Protein AF-A0A366M682-F1 (afdb_monomer_lite)

pLDDT: mean 87.8, std 8.19, range [55.81, 97.12]

Foldseek 3Di:
DDPVLVVLQVVLVVCVVVVPDDDLVNQLVQLVSLLVVLVVLLVVLVVLLVVLVCDVVVDDDDDPVPDPDPNVVSVVSNVVSVVSSVVSVVVSVVSVVSSVVSVVVVVVDDD

Structure (mmCIF, N/CA/C/O backbone):
data_AF-A0A366M682-F1
#
_entry.id   AF-A0A366M682-F1
#
loop_
_atom_site.group_PDB
_atom_site.id
_atom_site.type_symbol
_atom_site.label_atom_id
_atom_site.label_alt_id
_atom_site.label_comp_id
_atom_site.label_asym_id
_atom_site.label_entity_id
_atom_site.label_seq_id
_atom_site.pdbx_PDB_ins_code
_atom_site.Cartn_x
_atom_site.Cartn_y
_atom_site.Cartn_z
_atom_site.occupancy
_atom_site.B_iso_or_equiv
_atom_site.auth_seq_id
_atom_site.auth_comp_id
_atom_site.auth_asym_id
_atom_site.auth_atom_id
_atom_site.pdbx_PDB_model_num
ATOM 1 N N . MET A 1 1 ? -5.134 -6.408 -7.296 1.00 88.56 1 MET A N 1
ATOM 2 C CA . MET A 1 1 ? -3.793 -6.847 -7.716 1.00 88.56 1 MET A CA 1
ATOM 3 C C . MET A 1 1 ? -3.877 -8.319 -8.038 1.00 88.56 1 MET A C 1
ATOM 5 O O . MET A 1 1 ? -4.432 -9.060 -7.231 1.00 88.56 1 MET A O 1
ATOM 9 N N . ASP A 1 2 ? -3.410 -8.716 -9.213 1.00 91.25 2 ASP A N 1
ATOM 10 C CA . ASP A 1 2 ? -3.360 -10.123 -9.599 1.00 91.25 2 ASP A CA 1
ATOM 11 C C . ASP A 1 2 ? -2.028 -10.780 -9.185 1.00 91.25 2 ASP A C 1
ATOM 13 O O . ASP A 1 2 ? -1.113 -10.129 -8.669 1.00 91.25 2 ASP A O 1
ATOM 17 N N . ALA A 1 3 ? -1.943 -12.100 -9.363 1.00 91.94 3 ALA A N 1
ATOM 18 C CA . ALA A 1 3 ? -0.757 -12.877 -9.008 1.00 91.94 3 ALA A CA 1
ATOM 19 C C . ALA A 1 3 ? 0.459 -12.548 -9.892 1.00 91.94 3 ALA A C 1
ATOM 21 O O . ALA A 1 3 ? 1.595 -12.690 -9.439 1.00 91.94 3 ALA A O 1
ATOM 22 N N . THR A 1 4 ? 0.228 -12.088 -11.122 1.00 92.75 4 THR A N 1
ATOM 23 C CA . THR A 1 4 ? 1.284 -11.741 -12.075 1.00 92.75 4 THR A CA 1
ATOM 24 C C . THR A 1 4 ? 1.993 -10.464 -11.638 1.00 92.75 4 THR A C 1
ATOM 26 O O . THR A 1 4 ? 3.219 -10.463 -11.537 1.00 92.75 4 THR A O 1
ATOM 29 N N . THR A 1 5 ? 1.249 -9.411 -11.282 1.00 92.12 5 THR A N 1
ATOM 30 C CA . THR A 1 5 ? 1.813 -8.162 -10.746 1.00 92.12 5 THR A CA 1
ATOM 31 C C . THR A 1 5 ? 2.621 -8.427 -9.477 1.00 92.12 5 THR A C 1
ATOM 33 O O . THR A 1 5 ? 3.719 -7.895 -9.322 1.00 92.12 5 THR A O 1
ATOM 36 N N . LEU A 1 6 ? 2.125 -9.283 -8.575 1.00 93.31 6 LEU A N 1
ATOM 37 C CA . LEU A 1 6 ? 2.843 -9.617 -7.342 1.00 93.31 6 LEU A CA 1
ATOM 38 C C . LEU A 1 6 ? 4.144 -10.386 -7.614 1.00 93.31 6 LEU A C 1
ATOM 40 O O . LEU A 1 6 ? 5.171 -10.088 -7.005 1.00 93.31 6 LEU A O 1
ATOM 44 N N . ALA A 1 7 ? 4.119 -11.355 -8.531 1.00 94.50 7 ALA A N 1
ATOM 45 C CA . ALA A 1 7 ? 5.323 -12.070 -8.942 1.00 94.50 7 ALA A CA 1
ATOM 46 C C . ALA A 1 7 ? 6.359 -11.106 -9.537 1.00 94.50 7 ALA A C 1
ATOM 48 O O . ALA A 1 7 ? 7.516 -11.119 -9.117 1.00 94.50 7 ALA A O 1
ATOM 49 N N . ARG A 1 8 ? 5.932 -10.193 -10.421 1.00 93.94 8 ARG A N 1
ATOM 50 C CA . ARG A 1 8 ? 6.823 -9.175 -10.996 1.00 93.94 8 ARG A CA 1
ATOM 51 C C . ARG A 1 8 ? 7.370 -8.201 -9.970 1.00 93.94 8 ARG A C 1
ATOM 53 O O . ARG A 1 8 ? 8.556 -7.891 -10.012 1.00 93.94 8 ARG A O 1
ATOM 60 N N . PHE A 1 9 ? 6.560 -7.770 -9.008 1.00 93.62 9 PHE A N 1
ATOM 61 C CA . PHE A 1 9 ? 7.056 -6.959 -7.901 1.00 93.62 9 PHE A CA 1
ATOM 62 C C . PHE A 1 9 ? 8.176 -7.675 -7.137 1.00 93.62 9 PHE A C 1
ATOM 64 O O . PHE A 1 9 ? 9.210 -7.069 -6.868 1.00 93.62 9 PHE A O 1
ATOM 71 N N . ASN A 1 10 ? 8.001 -8.964 -6.833 1.00 94.38 10 ASN A N 1
ATOM 72 C CA . ASN A 1 10 ? 9.010 -9.748 -6.122 1.00 94.38 10 ASN A CA 1
ATOM 73 C C . ASN A 1 10 ? 10.303 -9.903 -6.933 1.00 94.38 10 ASN A C 1
ATOM 75 O O . ASN A 1 10 ? 11.387 -9.765 -6.373 1.00 94.38 10 ASN A O 1
ATOM 79 N N . GLU A 1 11 ? 10.206 -10.146 -8.239 1.00 95.06 11 GLU A N 1
ATOM 80 C CA . GLU A 1 11 ? 11.374 -10.224 -9.126 1.00 95.06 11 GLU A CA 1
ATOM 81 C C . GLU A 1 11 ? 12.146 -8.900 -9.179 1.00 95.06 11 GLU A C 1
ATOM 83 O O . GLU A 1 11 ? 13.369 -8.884 -9.028 1.00 95.06 11 GLU A O 1
ATOM 88 N N . LEU A 1 12 ? 11.440 -7.776 -9.330 1.00 92.50 12 LEU A N 1
ATOM 89 C CA . LEU A 1 12 ? 12.048 -6.444 -9.353 1.00 92.50 12 LEU A CA 1
ATOM 90 C C . LEU A 1 12 ? 12.661 -6.076 -7.995 1.00 92.50 12 LEU A C 1
ATOM 92 O O . LEU A 1 12 ? 13.750 -5.501 -7.938 1.00 92.50 12 LEU A O 1
ATOM 96 N N . ALA A 1 13 ? 12.000 -6.440 -6.894 1.00 92.44 13 ALA A N 1
ATOM 97 C CA . ALA A 1 13 ? 12.528 -6.258 -5.547 1.00 92.44 13 ALA A CA 1
ATOM 98 C C . ALA A 1 13 ? 13.802 -7.087 -5.323 1.00 92.44 13 ALA A C 1
ATOM 100 O O . ALA A 1 13 ? 14.768 -6.580 -4.749 1.00 92.44 13 ALA A O 1
ATOM 101 N N . GLN A 1 14 ? 13.833 -8.326 -5.820 1.00 94.50 14 GLN A N 1
ATOM 102 C CA . GLN A 1 14 ? 15.014 -9.183 -5.768 1.00 94.50 14 GLN A CA 1
ATOM 103 C C . GLN A 1 14 ? 16.165 -8.593 -6.593 1.00 94.50 14 GLN A C 1
ATOM 105 O O . GLN A 1 14 ? 17.276 -8.464 -6.084 1.00 94.50 14 GLN A O 1
ATOM 110 N N . ALA A 1 15 ? 15.899 -8.148 -7.823 1.00 93.12 15 ALA A N 1
ATOM 111 C CA . ALA A 1 15 ? 16.900 -7.500 -8.667 1.00 93.12 15 ALA A CA 1
ATOM 112 C C . ALA A 1 15 ? 17.494 -6.243 -8.003 1.00 93.12 15 ALA A C 1
ATOM 114 O O . ALA A 1 15 ? 18.709 -6.033 -8.033 1.00 93.12 15 ALA A O 1
ATOM 115 N N . ALA A 1 16 ? 16.656 -5.438 -7.341 1.00 89.31 16 ALA A N 1
ATOM 116 C CA . ALA A 1 16 ? 17.104 -4.283 -6.567 1.00 89.31 16 ALA A CA 1
ATOM 117 C C . ALA A 1 16 ? 17.960 -4.687 -5.352 1.00 89.31 16 ALA A C 1
ATOM 119 O O . ALA A 1 16 ? 18.991 -4.060 -5.095 1.00 89.31 16 ALA A O 1
ATOM 120 N N . ALA A 1 17 ? 17.573 -5.743 -4.628 1.00 93.62 17 ALA A N 1
ATOM 121 C CA . ALA A 1 17 ? 18.340 -6.276 -3.500 1.00 93.62 17 ALA A CA 1
ATOM 122 C C . ALA A 1 17 ? 19.725 -6.786 -3.934 1.00 93.62 17 ALA A C 1
ATOM 124 O O . ALA A 1 17 ? 20.723 -6.546 -3.253 1.00 93.62 17 ALA A O 1
ATOM 125 N N . GLU A 1 18 ? 19.796 -7.417 -5.104 1.00 97.12 18 GLU A N 1
ATOM 126 C CA . GLU A 1 18 ? 21.032 -7.890 -5.734 1.00 97.12 18 GLU A CA 1
ATOM 127 C C . GLU A 1 18 ? 21.849 -6.766 -6.390 1.00 97.12 18 GLU A C 1
ATOM 129 O O . GLU A 1 18 ? 22.975 -6.998 -6.828 1.00 97.12 18 GLU A O 1
ATOM 134 N N . ARG A 1 19 ? 21.309 -5.539 -6.450 1.00 92.62 19 ARG A N 1
ATOM 135 C CA . ARG A 1 19 ? 21.878 -4.395 -7.187 1.00 92.62 19 ARG A CA 1
ATOM 136 C C . ARG A 1 19 ? 22.163 -4.726 -8.653 1.00 92.62 19 ARG A C 1
ATOM 138 O O . ARG A 1 19 ? 23.097 -4.185 -9.250 1.00 92.62 19 ARG A O 1
ATOM 145 N N . ARG A 1 20 ? 21.363 -5.620 -9.233 1.00 94.88 20 ARG A N 1
ATOM 146 C CA . ARG A 1 20 ? 21.453 -5.971 -10.644 1.00 94.88 20 ARG A CA 1
ATOM 147 C C . ARG A 1 20 ? 21.009 -4.767 -11.486 1.00 94.88 20 ARG A C 1
ATOM 149 O O . ARG A 1 20 ? 19.999 -4.143 -11.154 1.00 94.88 20 ARG A O 1
ATOM 156 N N . PRO A 1 21 ? 21.715 -4.439 -12.581 1.00 91.44 21 PRO A N 1
ATOM 157 C CA . PRO A 1 21 ? 21.218 -3.475 -13.553 1.00 91.44 21 PRO A CA 1
ATOM 158 C C . PRO A 1 21 ? 19.873 -3.934 -14.123 1.00 91.44 21 PRO A C 1
ATOM 160 O O . PRO A 1 21 ? 19.745 -5.085 -14.548 1.00 91.44 21 PRO A O 1
ATOM 163 N N . LEU A 1 22 ? 18.894 -3.032 -14.125 1.00 88.56 22 LEU A N 1
ATOM 164 C CA . LEU A 1 22 ? 17.615 -3.237 -14.795 1.00 88.56 22 LEU A CA 1
ATOM 165 C C . LEU A 1 22 ? 17.729 -2.768 -16.242 1.00 88.56 22 LEU A C 1
ATOM 167 O O . LEU A 1 22 ? 18.315 -1.711 -16.500 1.00 88.56 22 LEU A O 1
ATOM 171 N N . ASP A 1 23 ? 17.176 -3.541 -17.169 1.00 88.50 23 ASP A N 1
ATOM 172 C CA . ASP A 1 23 ? 17.056 -3.095 -18.552 1.00 88.50 23 ASP A CA 1
ATOM 173 C C . ASP A 1 23 ? 15.952 -2.030 -18.714 1.00 88.50 23 ASP A C 1
ATOM 175 O O . ASP A 1 23 ? 15.242 -1.661 -17.773 1.00 88.50 23 ASP A O 1
ATOM 179 N N . LEU A 1 24 ? 15.832 -1.477 -19.922 1.00 83.12 24 LEU A N 1
ATOM 180 C CA . LEU A 1 24 ? 14.887 -0.399 -20.199 1.00 83.12 24 LEU A CA 1
ATOM 181 C C . LEU A 1 24 ? 13.417 -0.840 -20.070 1.00 83.12 24 LEU A C 1
ATOM 183 O O . LEU A 1 24 ? 12.583 -0.040 -19.640 1.00 83.12 24 LEU A O 1
ATOM 187 N N . ALA A 1 25 ? 13.103 -2.092 -20.413 1.00 84.88 25 ALA A N 1
ATOM 188 C CA . ALA A 1 25 ? 11.759 -2.646 -20.279 1.00 84.88 25 ALA A CA 1
ATOM 189 C C . ALA A 1 25 ? 11.410 -2.847 -18.797 1.00 84.88 25 ALA A C 1
ATOM 191 O O . ALA A 1 25 ? 10.354 -2.403 -18.348 1.00 84.88 25 ALA A O 1
ATOM 192 N N . GLU A 1 26 ? 12.339 -3.390 -18.011 1.00 89.19 26 GLU A N 1
ATOM 193 C CA . GLU A 1 26 ? 12.203 -3.540 -16.562 1.00 89.19 26 GLU A CA 1
ATOM 194 C C . GLU A 1 26 ? 12.014 -2.180 -15.876 1.00 89.19 26 GLU A C 1
ATOM 196 O O . GLU A 1 26 ? 11.099 -2.006 -15.071 1.00 89.19 26 GLU A O 1
ATOM 201 N N . LEU A 1 27 ? 12.816 -1.170 -16.231 1.00 85.69 27 LEU A N 1
ATOM 202 C CA . LEU A 1 27 ? 12.675 0.193 -15.703 1.00 85.69 27 LEU A CA 1
ATOM 203 C C . LEU A 1 27 ? 11.317 0.818 -16.040 1.00 85.69 27 LEU A C 1
ATOM 205 O O . LEU A 1 27 ? 10.744 1.543 -15.219 1.00 85.69 27 LEU A O 1
ATOM 209 N N . HIS A 1 28 ? 10.796 0.547 -17.235 1.00 82.75 28 HIS A N 1
ATOM 210 C CA . HIS A 1 28 ? 9.468 0.992 -17.631 1.00 82.75 28 HIS A CA 1
ATOM 211 C C . HIS A 1 28 ? 8.380 0.311 -16.783 1.00 82.75 28 HIS A C 1
ATOM 213 O O . HIS A 1 28 ? 7.489 0.992 -16.266 1.00 82.75 28 HIS A O 1
ATOM 219 N N . GLU A 1 29 ? 8.481 -0.999 -16.562 1.00 87.12 29 GLU A N 1
ATOM 220 C CA . GLU A 1 29 ? 7.517 -1.783 -15.781 1.00 87.12 29 GLU A CA 1
ATOM 221 C C . GLU A 1 29 ? 7.503 -1.426 -14.287 1.00 87.12 29 GLU A C 1
ATOM 223 O O . GLU A 1 29 ? 6.426 -1.379 -13.685 1.00 87.12 29 GLU A O 1
ATOM 228 N N . VAL A 1 30 ? 8.660 -1.095 -13.693 1.00 88.56 30 VAL A N 1
ATOM 229 C CA . VAL A 1 30 ? 8.801 -0.791 -12.252 1.00 88.56 30 VAL A CA 1
ATOM 230 C C . VAL A 1 30 ? 7.763 0.211 -11.766 1.00 88.56 30 VAL A C 1
ATOM 232 O O . VAL A 1 30 ? 7.146 0.012 -10.722 1.00 88.56 30 VAL A O 1
ATOM 235 N N . GLY A 1 31 ? 7.553 1.298 -12.507 1.00 86.38 31 GLY A N 1
ATOM 236 C CA . GLY A 1 31 ? 6.646 2.352 -12.068 1.00 86.38 31 GLY A CA 1
ATOM 237 C C . GLY A 1 31 ? 5.168 1.940 -12.086 1.00 86.38 31 GLY A C 1
ATOM 238 O O . GLY A 1 31 ? 4.415 2.364 -11.208 1.00 86.38 31 GLY A O 1
ATOM 239 N N . ALA A 1 32 ? 4.764 1.089 -13.034 1.00 88.94 32 ALA A N 1
ATOM 240 C CA . ALA A 1 32 ? 3.406 0.551 -13.108 1.00 88.94 32 ALA A CA 1
ATOM 241 C C . ALA A 1 32 ? 3.162 -0.483 -11.998 1.00 88.94 32 ALA A C 1
ATOM 243 O O . ALA A 1 32 ? 2.213 -0.344 -11.225 1.00 88.94 32 ALA A O 1
ATOM 244 N N . VAL A 1 33 ? 4.082 -1.441 -11.839 1.00 93.25 33 VAL A N 1
ATOM 245 C CA . VAL A 1 33 ? 4.016 -2.468 -10.787 1.00 93.25 33 VAL A CA 1
ATOM 246 C C . VAL A 1 33 ? 4.011 -1.827 -9.396 1.00 93.25 33 VAL A C 1
ATOM 248 O O . VAL A 1 33 ? 3.196 -2.180 -8.543 1.00 93.25 33 VAL A O 1
ATOM 251 N N . LEU A 1 34 ? 4.872 -0.831 -9.164 1.00 91.50 34 LEU A N 1
ATOM 252 C CA . LEU A 1 34 ? 4.929 -0.119 -7.888 1.00 91.50 34 LEU A CA 1
ATOM 253 C C . LEU A 1 34 ? 3.639 0.667 -7.612 1.00 91.50 34 LEU A C 1
ATOM 255 O O . LEU A 1 34 ? 3.169 0.669 -6.476 1.00 91.50 34 LEU A O 1
ATOM 259 N N . SER A 1 35 ? 3.043 1.299 -8.630 1.00 91.56 35 SER A N 1
ATOM 260 C CA . SER A 1 35 ? 1.744 1.974 -8.506 1.00 91.56 35 SER A CA 1
ATOM 261 C C . SER A 1 35 ? 0.657 1.001 -8.043 1.00 91.56 35 SER A C 1
ATOM 263 O O . SER A 1 35 ? -0.022 1.265 -7.050 1.00 91.56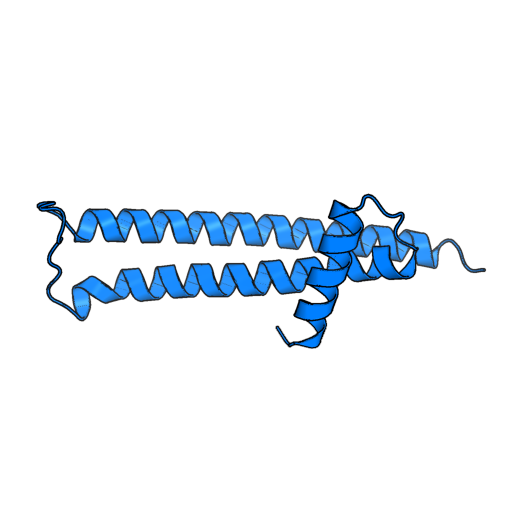 35 SER A O 1
ATOM 265 N N . GLU A 1 36 ? 0.539 -0.161 -8.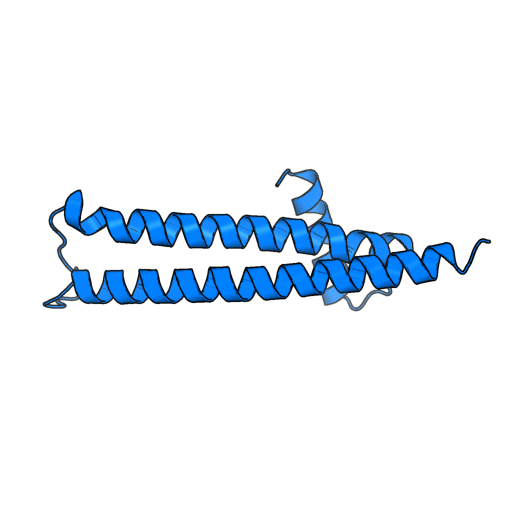688 1.00 93.69 36 GLU A N 1
ATOM 266 C CA . GLU A 1 36 ? -0.465 -1.166 -8.325 1.00 93.69 36 GLU A CA 1
ATOM 267 C C . GLU A 1 36 ? -0.290 -1.696 -6.897 1.00 93.69 36 GLU A C 1
ATOM 269 O O . GLU A 1 36 ? -1.269 -1.808 -6.152 1.00 93.69 36 GLU A O 1
ATOM 274 N N . VAL A 1 37 ? 0.950 -1.981 -6.485 1.00 94.56 37 VAL A N 1
ATOM 275 C CA . VAL A 1 37 ? 1.250 -2.446 -5.122 1.00 94.56 37 VAL A CA 1
ATOM 276 C C . VAL A 1 37 ? 0.896 -1.371 -4.096 1.00 94.56 37 VAL A C 1
ATOM 278 O O . VAL A 1 37 ? 0.217 -1.661 -3.110 1.00 94.56 37 VAL A O 1
ATOM 281 N N . LEU A 1 38 ? 1.292 -0.118 -4.328 1.00 93.94 38 LEU A N 1
ATOM 282 C CA . LEU A 1 38 ? 0.997 0.990 -3.415 1.00 93.94 38 LEU A CA 1
ATOM 283 C C . LEU A 1 38 ? -0.509 1.217 -3.263 1.00 93.94 38 LEU A C 1
ATOM 285 O O . LEU A 1 38 ? -0.987 1.435 -2.149 1.00 93.94 38 LEU A O 1
ATOM 289 N N . GLN A 1 39 ? -1.265 1.095 -4.352 1.00 93.50 39 GLN A N 1
ATOM 290 C CA . GLN A 1 39 ? -2.723 1.173 -4.319 1.00 93.50 39 GLN A CA 1
ATOM 291 C C . GLN A 1 39 ? -3.358 0.013 -3.555 1.00 93.50 39 GLN A C 1
ATOM 293 O O . GLN A 1 39 ? -4.265 0.236 -2.751 1.00 93.50 39 GLN A O 1
ATOM 298 N N . ALA A 1 40 ? -2.872 -1.214 -3.757 1.00 94.62 40 ALA A N 1
ATOM 299 C CA . ALA A 1 40 ? -3.363 -2.380 -3.033 1.00 94.62 40 ALA A CA 1
ATOM 300 C C . ALA A 1 40 ? -3.126 -2.244 -1.520 1.00 94.62 40 ALA A C 1
ATOM 302 O O . ALA A 1 40 ? -4.045 -2.460 -0.729 1.00 94.62 40 ALA A O 1
ATOM 303 N N . VAL A 1 41 ? -1.926 -1.824 -1.106 1.00 94.50 41 VAL A N 1
ATOM 304 C CA . VAL A 1 41 ? -1.606 -1.621 0.316 1.00 94.50 41 VAL A CA 1
ATOM 305 C C . VAL A 1 41 ? -2.408 -0.449 0.899 1.00 94.50 41 VAL A C 1
ATOM 307 O O . VAL A 1 41 ? -2.892 -0.549 2.026 1.00 94.50 41 VAL A O 1
ATOM 310 N N . ALA A 1 42 ? -2.625 0.631 0.140 1.00 94.19 42 ALA A N 1
ATOM 311 C CA . ALA A 1 42 ? -3.463 1.749 0.579 1.00 94.19 42 ALA A CA 1
ATOM 312 C C . ALA A 1 42 ? -4.923 1.322 0.797 1.00 94.19 42 ALA A C 1
ATOM 314 O O . ALA A 1 42 ? -5.535 1.713 1.790 1.00 94.19 42 ALA A O 1
ATOM 315 N N . ALA A 1 43 ? -5.465 0.474 -0.084 1.00 94.25 43 ALA A N 1
ATOM 316 C CA . ALA A 1 43 ? -6.804 -0.086 0.072 1.00 94.25 43 ALA A CA 1
ATOM 317 C C . ALA A 1 43 ? -6.918 -0.960 1.332 1.00 94.25 43 ALA A C 1
ATOM 319 O O . ALA A 1 43 ? -7.901 -0.849 2.065 1.00 94.25 43 ALA A O 1
ATOM 320 N N . VAL A 1 44 ? -5.901 -1.778 1.629 1.00 95.50 44 VAL A N 1
ATOM 321 C CA . VAL A 1 44 ? -5.846 -2.561 2.876 1.00 95.50 44 VAL A CA 1
ATOM 322 C C . VAL A 1 44 ? -5.805 -1.642 4.097 1.00 95.50 44 VAL A C 1
ATOM 324 O O . VAL A 1 44 ? -6.583 -1.844 5.025 1.00 95.50 44 VAL A O 1
ATOM 327 N N . ALA A 1 45 ? -4.957 -0.609 4.093 1.00 93.56 45 ALA A N 1
ATOM 328 C CA . ALA A 1 45 ? -4.884 0.354 5.193 1.00 93.56 45 ALA A CA 1
ATOM 329 C C . ALA A 1 45 ? -6.237 1.048 5.435 1.00 93.56 45 ALA A C 1
ATOM 331 O O . ALA A 1 45 ? -6.711 1.082 6.571 1.00 93.56 45 ALA A O 1
ATOM 332 N N . GLY A 1 46 ? -6.904 1.513 4.372 1.00 93.12 46 GLY A N 1
ATOM 333 C CA . GLY A 1 46 ? -8.241 2.110 4.468 1.00 93.12 46 GLY A CA 1
ATOM 334 C C . GLY A 1 46 ? -9.312 1.125 4.949 1.00 93.12 46 GLY A C 1
ATOM 335 O O . GLY A 1 46 ? -10.203 1.493 5.716 1.00 93.12 46 GLY A O 1
ATOM 336 N N . HIS A 1 47 ? -9.216 -0.152 4.568 1.00 93.44 47 HIS A N 1
ATOM 337 C CA . HIS A 1 47 ? -10.120 -1.181 5.080 1.00 93.44 47 HIS A CA 1
ATOM 338 C C . HIS A 1 47 ? -9.920 -1.422 6.583 1.00 93.44 47 HIS A C 1
ATOM 340 O O . HIS A 1 47 ? -10.897 -1.463 7.328 1.00 93.44 47 HIS A O 1
ATOM 346 N N . VAL A 1 48 ? -8.670 -1.511 7.052 1.00 91.94 48 VAL A N 1
ATOM 347 C CA . VAL A 1 48 ? -8.362 -1.649 8.486 1.00 91.94 48 VAL A CA 1
ATOM 348 C C . VAL A 1 48 ? -8.843 -0.426 9.270 1.00 91.94 48 VAL A C 1
ATOM 350 O O . VAL A 1 48 ? -9.428 -0.581 10.342 1.00 91.94 48 VAL A O 1
ATOM 353 N N . GLU A 1 49 ? -8.658 0.787 8.745 1.00 92.44 49 GLU A N 1
ATOM 354 C CA . GLU A 1 49 ? -9.214 2.012 9.338 1.00 92.44 49 GLU A CA 1
ATOM 355 C C . GLU A 1 49 ? -10.742 1.917 9.499 1.00 92.44 49 GLU A C 1
ATOM 357 O O . GLU A 1 49 ? -11.278 2.167 10.581 1.00 92.44 49 GLU A O 1
ATOM 362 N N . SER A 1 50 ? -11.449 1.494 8.447 1.00 92.19 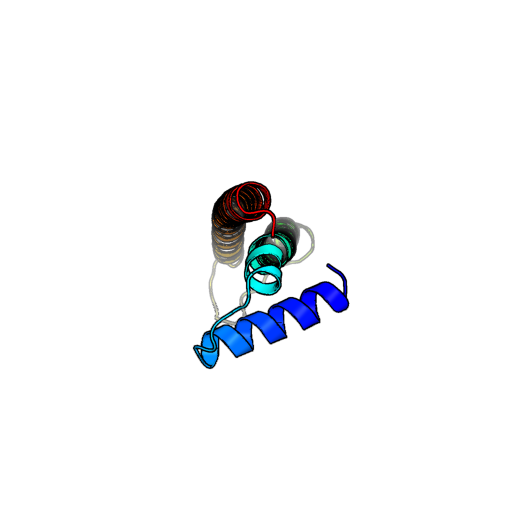50 SER A N 1
ATOM 363 C CA . SER A 1 50 ? -12.908 1.341 8.467 1.00 92.19 50 SER A CA 1
ATOM 364 C C . SER A 1 50 ? -13.375 0.287 9.477 1.00 92.19 50 SER A C 1
ATOM 366 O O . SER A 1 50 ? -14.267 0.551 10.289 1.00 92.19 50 SER A O 1
ATOM 368 N N . GLU A 1 51 ? -12.743 -0.888 9.485 1.00 91.69 51 GLU A N 1
ATOM 369 C CA . GLU A 1 51 ? -13.093 -1.973 10.405 1.00 91.69 51 GLU A CA 1
ATOM 370 C C . GLU A 1 51 ? -12.825 -1.579 11.861 1.00 91.69 51 GLU A C 1
ATOM 372 O O . GLU A 1 51 ? -13.674 -1.785 12.732 1.00 91.69 51 GLU A O 1
ATOM 377 N N . THR A 1 52 ? -11.698 -0.919 12.131 1.00 88.44 52 THR A N 1
ATOM 378 C CA . THR A 1 52 ? -11.368 -0.444 13.482 1.00 88.44 52 THR A CA 1
ATOM 379 C C . THR A 1 52 ? -12.304 0.661 13.973 1.00 88.44 52 THR A C 1
ATOM 381 O O . THR A 1 52 ? -12.596 0.718 15.167 1.00 88.44 52 THR A O 1
ATOM 384 N N . ALA A 1 53 ? -12.865 1.480 13.078 1.00 87.44 53 ALA A N 1
ATOM 385 C CA . ALA A 1 53 ? -13.918 2.441 13.417 1.00 87.44 53 ALA A CA 1
ATOM 386 C C . ALA A 1 53 ? -15.265 1.786 13.764 1.00 87.44 53 ALA A C 1
ATOM 388 O O . ALA A 1 53 ? -16.073 2.376 14.487 1.00 87.44 53 ALA A O 1
ATOM 389 N N . ALA A 1 54 ? -15.524 0.581 13.256 1.00 89.50 54 ALA A N 1
ATOM 390 C CA . ALA A 1 54 ? -16.764 -0.144 13.499 1.00 89.50 54 ALA A CA 1
ATOM 391 C C . ALA A 1 54 ? -16.701 -1.079 14.719 1.00 89.50 54 ALA A C 1
ATOM 393 O O . ALA A 1 54 ? -17.752 -1.428 15.258 1.00 89.50 54 ALA A O 1
ATOM 394 N N . LEU A 1 55 ? -15.504 -1.467 15.176 1.00 87.12 55 LEU A N 1
ATOM 395 C CA . LEU A 1 55 ? -15.308 -2.461 16.241 1.00 87.12 55 LEU A CA 1
ATOM 396 C C . LEU A 1 55 ? -16.077 -2.146 17.534 1.00 87.12 55 LEU A C 1
ATOM 398 O O . LEU A 1 55 ? -16.826 -3.002 17.996 1.00 87.12 55 LEU A O 1
ATOM 402 N N . GLY A 1 56 ? -15.969 -0.926 18.073 1.00 79.56 56 GLY A N 1
ATOM 403 C CA . GLY A 1 56 ? -16.660 -0.534 19.316 1.00 79.56 56 GLY A CA 1
ATOM 404 C C . GLY A 1 56 ? -18.191 -0.508 19.213 1.00 79.56 56 GLY A C 1
ATOM 405 O O . GLY A 1 56 ? -18.887 -0.582 20.217 1.00 79.56 56 GLY A O 1
ATOM 406 N N . LYS A 1 57 ? -18.741 -0.470 17.991 1.00 82.69 57 LYS A N 1
ATOM 407 C CA . LYS A 1 57 ? -20.190 -0.581 17.749 1.00 82.69 57 LYS A CA 1
ATOM 408 C C . LYS A 1 57 ? -20.660 -2.033 17.670 1.00 82.69 57 LYS A C 1
ATOM 410 O O . LYS A 1 57 ? -21.837 -2.303 17.881 1.00 82.69 57 LYS A O 1
ATOM 415 N N . ARG A 1 58 ? -19.762 -2.952 17.296 1.00 84.75 58 ARG A N 1
ATOM 416 C CA . ARG A 1 58 ? -20.068 -4.374 17.078 1.00 84.75 58 ARG A CA 1
ATOM 417 C C . ARG A 1 58 ? -19.779 -5.226 18.315 1.00 84.75 58 ARG A C 1
ATOM 419 O O . ARG A 1 58 ? -20.429 -6.250 18.498 1.00 84.75 58 ARG A O 1
ATOM 426 N N . TYR A 1 59 ? -18.823 -4.819 19.150 1.00 81.69 59 TYR A N 1
ATOM 427 C CA . TYR A 1 59 ? -18.324 -5.628 20.259 1.00 81.69 59 TYR A CA 1
ATOM 428 C C . TYR A 1 59 ? -18.114 -4.802 21.526 1.00 81.69 59 TYR A C 1
ATOM 430 O O . TYR A 1 59 ? -17.685 -3.653 21.468 1.00 81.69 59 TYR A O 1
ATOM 438 N N . ALA A 1 60 ? -18.339 -5.431 22.682 1.00 76.94 60 ALA A N 1
ATOM 439 C CA . ALA A 1 60 ? -17.856 -4.913 23.956 1.00 76.94 60 ALA A CA 1
ATOM 440 C C . ALA A 1 60 ? -16.337 -5.112 24.021 1.00 76.94 60 ALA A C 1
ATOM 442 O O . ALA A 1 60 ? -15.848 -6.242 24.093 1.00 76.94 60 ALA A O 1
ATOM 443 N N . LEU A 1 61 ? -15.592 -4.014 23.956 1.00 79.31 61 LEU A N 1
ATOM 444 C CA . LEU A 1 61 ? -14.138 -4.051 23.927 1.00 79.31 61 LEU A CA 1
ATOM 445 C C . LEU A 1 61 ? -13.591 -4.297 25.333 1.00 79.31 61 LEU A C 1
ATOM 447 O O . LEU A 1 61 ? -14.002 -3.662 26.302 1.00 79.31 61 LEU A O 1
ATOM 451 N N . ARG A 1 62 ? -12.646 -5.227 25.440 1.00 75.12 62 ARG A N 1
ATOM 452 C CA . ARG A 1 62 ? -11.862 -5.464 26.651 1.00 75.12 62 ARG A CA 1
ATOM 453 C C . ARG A 1 62 ? -10.407 -5.518 26.253 1.00 75.12 62 ARG A C 1
ATOM 455 O O . ARG A 1 62 ? -10.053 -6.278 25.353 1.00 75.12 62 ARG A O 1
ATOM 462 N N . ASP A 1 63 ? -9.584 -4.725 26.919 1.00 70.50 63 ASP A N 1
ATOM 463 C CA . ASP A 1 63 ? -8.153 -4.815 26.710 1.00 70.50 63 ASP A CA 1
ATOM 464 C C . ASP A 1 63 ? -7.560 -5.958 27.542 1.00 70.50 63 ASP A C 1
ATOM 466 O O . ASP A 1 63 ? -7.719 -6.012 28.762 1.00 70.50 63 ASP A O 1
ATOM 470 N N . ALA A 1 64 ? -6.857 -6.874 26.877 1.00 72.50 64 ALA A N 1
ATOM 471 C CA . ALA A 1 64 ? -6.126 -7.954 27.527 1.00 72.50 64 ALA A CA 1
ATOM 472 C C . ALA A 1 64 ? -4.872 -7.459 28.274 1.00 72.50 64 ALA A C 1
ATOM 474 O O . ALA A 1 64 ? -4.360 -8.176 29.131 1.00 72.50 64 ALA A O 1
ATOM 475 N N . THR A 1 65 ? -4.379 -6.249 27.982 1.00 74.88 65 THR A N 1
ATOM 476 C CA . THR A 1 65 ? -3.212 -5.655 28.659 1.00 74.88 65 THR A CA 1
ATOM 477 C C . THR A 1 65 ? -3.576 -4.846 29.905 1.00 74.88 65 THR A C 1
ATOM 479 O O . THR A 1 65 ? -2.686 -4.281 30.535 1.00 74.88 65 THR A O 1
ATOM 482 N N . GLY A 1 66 ? -4.861 -4.796 30.277 1.00 67.19 66 GLY A N 1
ATOM 483 C CA . GLY A 1 66 ? -5.341 -4.050 31.445 1.00 67.19 66 GLY A CA 1
ATOM 484 C C . GLY A 1 66 ? -5.475 -2.541 31.222 1.00 67.19 66 GLY A C 1
ATOM 485 O O . GLY A 1 66 ? -5.553 -1.798 32.197 1.00 67.19 66 GLY A O 1
ATOM 486 N N . ASP A 1 67 ? -5.492 -2.085 29.966 1.00 70.44 67 ASP A N 1
ATOM 487 C CA . ASP A 1 67 ? -5.749 -0.681 29.639 1.00 70.44 67 ASP A CA 1
ATOM 488 C C . ASP A 1 67 ? -7.210 -0.323 29.967 1.00 70.44 67 ASP A C 1
ATOM 490 O O . ASP A 1 67 ? -8.125 -1.066 29.579 1.00 70.44 67 ASP A O 1
ATOM 494 N N . PRO A 1 68 ? -7.456 0.783 30.688 1.00 68.56 68 PRO A N 1
ATOM 495 C CA . PRO A 1 68 ? -8.808 1.229 30.987 1.00 68.56 68 PRO A CA 1
ATOM 496 C C . PRO A 1 68 ? -9.586 1.743 29.763 1.00 68.56 68 PRO A C 1
ATOM 498 O O . PRO A 1 68 ? -10.811 1.809 29.858 1.00 68.56 68 PRO A O 1
ATOM 501 N N . ASP A 1 69 ? -8.935 2.089 28.640 1.00 83.25 69 ASP A N 1
ATOM 502 C CA . ASP A 1 69 ? -9.609 2.661 27.461 1.00 83.25 69 ASP A CA 1
ATOM 503 C C . ASP A 1 69 ? -9.210 1.988 26.123 1.00 83.25 69 ASP A C 1
ATOM 505 O O . ASP A 1 69 ? -8.399 2.505 25.342 1.00 83.25 69 ASP A O 1
ATOM 509 N N . PRO A 1 70 ? -9.821 0.836 25.788 1.00 82.44 70 PRO A N 1
ATOM 510 C CA . PRO A 1 70 ? -9.598 0.177 24.502 1.00 82.44 70 PRO A CA 1
ATOM 511 C C . PRO A 1 70 ? -10.078 1.002 23.292 1.00 82.44 70 PRO A C 1
ATOM 513 O O . PRO A 1 70 ? -9.624 0.757 22.169 1.00 82.44 70 PRO A O 1
ATOM 516 N N . GLU A 1 71 ? -10.970 1.983 23.473 1.00 84.44 71 GLU A N 1
ATOM 517 C CA . GLU A 1 71 ? -11.433 2.836 22.373 1.00 84.44 71 GLU A CA 1
ATOM 518 C C . GLU A 1 71 ? -10.368 3.848 21.947 1.00 84.44 71 GLU A C 1
ATOM 520 O O . GLU A 1 71 ? -10.188 4.070 20.740 1.00 84.44 71 GLU A O 1
ATOM 525 N N . ALA A 1 72 ? -9.615 4.399 22.905 1.00 86.38 72 ALA A N 1
ATOM 526 C CA . ALA A 1 72 ? -8.476 5.271 22.633 1.00 86.38 72 ALA A CA 1
ATOM 527 C C . ALA A 1 72 ? -7.400 4.559 21.797 1.00 86.38 72 ALA A C 1
ATOM 529 O O . ALA A 1 72 ? -6.921 5.107 20.799 1.00 86.38 72 ALA A O 1
ATOM 530 N N . ARG A 1 73 ? -7.082 3.296 22.114 1.00 84.44 73 ARG A N 1
ATOM 531 C CA . ARG A 1 73 ? -6.140 2.489 21.314 1.00 84.44 73 ARG A CA 1
ATOM 532 C C . ARG A 1 73 ? -6.640 2.263 19.889 1.00 84.44 73 ARG A C 1
ATOM 534 O O . ARG A 1 73 ? -5.878 2.404 18.933 1.00 84.44 73 ARG A O 1
ATOM 541 N N . LEU A 1 74 ? -7.928 1.958 19.711 1.00 88.12 74 LEU A N 1
ATOM 542 C CA . LEU A 1 74 ? -8.506 1.842 18.369 1.00 88.12 74 LEU A CA 1
ATOM 543 C C . LEU A 1 74 ? -8.491 3.177 17.618 1.00 88.12 74 LEU A C 1
ATOM 545 O O . LEU A 1 74 ? -8.358 3.178 16.397 1.00 88.12 74 LEU A O 1
ATOM 549 N N . ALA A 1 75 ? -8.657 4.312 18.303 1.00 88.50 75 ALA A N 1
ATOM 550 C CA . ALA A 1 75 ? -8.536 5.635 17.686 1.00 88.50 75 ALA A CA 1
ATOM 551 C C . ALA A 1 75 ? -7.111 5.891 17.182 1.00 88.50 75 ALA A C 1
ATOM 553 O O . ALA A 1 75 ? -6.930 6.391 16.073 1.00 88.50 75 ALA A O 1
ATOM 554 N N . GLU A 1 76 ? -6.102 5.464 17.940 1.00 90.62 76 GLU A N 1
ATOM 555 C CA . GLU A 1 76 ? -4.712 5.533 17.503 1.00 90.62 76 GLU A CA 1
ATOM 556 C C . GLU A 1 76 ? -4.445 4.645 16.279 1.00 90.62 76 GLU A C 1
ATOM 558 O O . GLU A 1 76 ? -3.815 5.091 15.319 1.00 90.62 76 GLU A O 1
ATOM 563 N N . VAL A 1 77 ? -4.941 3.402 16.273 1.00 90.25 77 VAL A N 1
ATOM 564 C CA . VAL A 1 77 ? -4.797 2.501 15.116 1.00 90.25 77 VAL A CA 1
ATOM 565 C C . VAL A 1 77 ? -5.442 3.109 13.870 1.00 90.25 77 VAL A C 1
ATOM 567 O O . VAL A 1 77 ? -4.803 3.129 12.819 1.00 90.25 77 VAL A O 1
ATOM 570 N N . ARG A 1 78 ? -6.655 3.663 13.991 1.00 91.75 78 ARG A N 1
ATOM 571 C CA . ARG A 1 78 ? -7.344 4.374 12.900 1.00 91.75 78 ARG A CA 1
ATOM 572 C C . ARG A 1 78 ? -6.488 5.500 12.338 1.00 91.75 78 ARG A C 1
ATOM 574 O O . ARG A 1 78 ? -6.217 5.539 11.143 1.00 91.75 78 ARG A O 1
ATOM 581 N N . GLU A 1 79 ? -6.006 6.376 13.212 1.00 93.50 79 GLU A N 1
ATOM 582 C CA . GLU A 1 79 ? -5.188 7.519 12.813 1.00 93.50 79 GLU A CA 1
ATOM 583 C C . GLU A 1 79 ? -3.872 7.085 12.148 1.00 93.50 79 GLU A C 1
ATOM 585 O O . GLU A 1 79 ? -3.444 7.678 11.156 1.00 93.50 79 GLU A O 1
ATOM 590 N N . ARG A 1 80 ? -3.237 6.018 12.644 1.00 94.38 80 ARG A N 1
ATOM 591 C CA . ARG A 1 80 ? -2.040 5.439 12.018 1.00 94.38 80 ARG A CA 1
ATOM 592 C C . ARG A 1 80 ? -2.350 4.882 10.628 1.00 94.38 80 ARG A C 1
ATOM 594 O O . ARG A 1 80 ? -1.594 5.160 9.700 1.00 94.38 80 ARG A O 1
ATOM 601 N N . MET A 1 81 ? -3.443 4.135 10.466 1.00 95.56 81 MET A N 1
ATOM 602 C CA . MET A 1 81 ? -3.837 3.577 9.166 1.00 95.56 81 MET A CA 1
ATOM 603 C C . MET A 1 81 ? -4.186 4.667 8.152 1.00 95.56 81 MET A C 1
ATOM 605 O O . MET A 1 81 ? -3.716 4.601 7.017 1.00 95.56 81 MET A O 1
ATOM 609 N N . ARG A 1 82 ? -4.890 5.721 8.580 1.00 93.25 82 ARG A N 1
ATOM 610 C CA . ARG A 1 82 ? -5.168 6.901 7.754 1.00 93.25 82 ARG A CA 1
ATOM 611 C C . ARG A 1 82 ? -3.879 7.537 7.230 1.00 93.25 82 ARG A C 1
ATOM 613 O O . ARG A 1 82 ? -3.724 7.746 6.028 1.00 93.25 82 ARG A O 1
ATOM 620 N N . ARG A 1 83 ? -2.900 7.779 8.112 1.00 95.00 83 ARG A N 1
ATOM 621 C CA . ARG A 1 83 ? -1.584 8.327 7.723 1.00 95.00 83 ARG A CA 1
ATOM 622 C C . ARG A 1 83 ? -0.820 7.410 6.771 1.00 95.00 83 ARG A C 1
ATOM 624 O O . ARG A 1 83 ? -0.152 7.904 5.864 1.00 95.00 83 ARG A O 1
ATOM 631 N N . VAL A 1 84 ? -0.901 6.093 6.969 1.00 95.56 84 VAL A N 1
ATOM 632 C CA . VAL A 1 84 ? -0.297 5.104 6.064 1.00 95.56 84 VAL A CA 1
ATOM 633 C C . VAL A 1 84 ? -0.940 5.190 4.681 1.00 95.56 84 VAL A C 1
ATOM 635 O O . VAL A 1 84 ? -0.214 5.306 3.697 1.00 95.56 84 VAL A O 1
ATOM 638 N N . ALA A 1 85 ? -2.271 5.215 4.590 1.00 93.56 85 ALA A N 1
ATOM 639 C CA . ALA A 1 85 ? -2.978 5.356 3.318 1.00 93.56 85 ALA A CA 1
ATOM 640 C C . ALA A 1 85 ? -2.602 6.664 2.595 1.00 93.56 85 ALA A C 1
ATOM 642 O O . ALA A 1 85 ? -2.284 6.644 1.405 1.00 93.56 85 ALA A O 1
ATOM 643 N N . GLU A 1 86 ? -2.541 7.789 3.315 1.00 93.81 86 GLU A N 1
ATOM 644 C CA . GLU A 1 86 ? -2.096 9.077 2.762 1.00 93.81 86 GLU A CA 1
ATOM 645 C C . GLU A 1 86 ? -0.649 9.031 2.252 1.00 93.81 86 GLU A C 1
ATOM 647 O O . GLU A 1 86 ? -0.337 9.555 1.178 1.00 93.81 86 GLU A O 1
ATOM 652 N N . PHE A 1 87 ? 0.256 8.410 3.013 1.00 96.12 87 PHE A N 1
ATOM 653 C CA . PHE A 1 87 ? 1.649 8.246 2.609 1.00 96.12 87 PHE A CA 1
ATOM 654 C C . PHE A 1 87 ? 1.772 7.394 1.340 1.00 96.12 87 PHE A C 1
ATOM 656 O O . PHE A 1 87 ? 2.460 7.799 0.401 1.00 96.12 87 PHE A O 1
ATOM 663 N N . LEU A 1 88 ? 1.067 6.263 1.285 1.00 94.94 88 LEU A N 1
ATOM 664 C CA . LEU A 1 88 ? 1.051 5.370 0.128 1.00 94.94 88 LEU A CA 1
ATOM 665 C C . LEU A 1 88 ? 0.455 6.053 -1.108 1.00 94.94 88 LEU A C 1
ATOM 667 O O . LEU A 1 88 ? 0.997 5.903 -2.198 1.00 94.94 88 LEU A O 1
ATOM 671 N N . GLY A 1 89 ? -0.580 6.883 -0.942 1.00 93.06 89 GLY A N 1
ATOM 672 C CA . GLY A 1 89 ? -1.135 7.691 -2.031 1.00 93.06 89 GLY A CA 1
ATOM 673 C C . GLY A 1 89 ? -0.130 8.699 -2.607 1.00 93.06 89 GLY A C 1
ATOM 674 O O . GLY A 1 89 ? -0.043 8.878 -3.822 1.00 93.06 89 GLY A O 1
ATOM 675 N N . ARG A 1 90 ? 0.698 9.327 -1.760 1.00 94.81 90 ARG A N 1
ATOM 676 C CA . ARG A 1 90 ? 1.797 10.190 -2.238 1.00 94.81 90 ARG A CA 1
ATOM 677 C C . ARG A 1 90 ? 2.888 9.394 -2.953 1.00 94.81 90 ARG A C 1
ATOM 679 O O . ARG A 1 90 ? 3.414 9.866 -3.961 1.00 94.81 90 ARG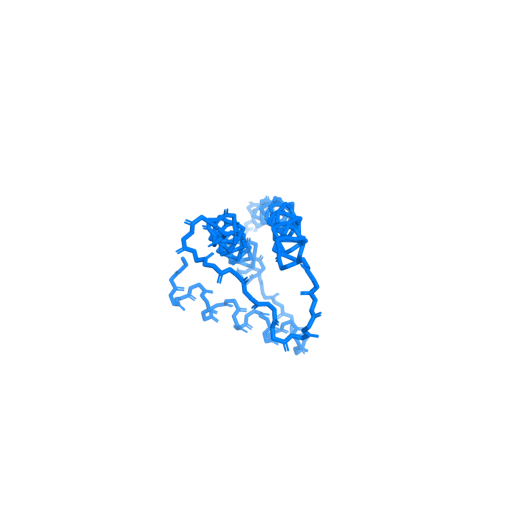 A O 1
ATOM 686 N N . ALA A 1 91 ? 3.222 8.210 -2.445 1.00 92.81 91 ALA A N 1
ATOM 687 C CA . ALA A 1 91 ? 4.183 7.319 -3.085 1.00 92.81 91 ALA A CA 1
ATOM 688 C C . ALA A 1 91 ? 3.682 6.845 -4.463 1.00 92.81 91 ALA A C 1
ATOM 690 O O . ALA A 1 91 ? 4.460 6.841 -5.413 1.00 92.81 91 ALA A O 1
ATOM 691 N N . ASP A 1 92 ? 2.388 6.537 -4.602 1.00 92.88 92 ASP A N 1
ATOM 692 C CA . ASP A 1 92 ? 1.761 6.147 -5.874 1.00 92.88 92 ASP A CA 1
ATOM 693 C C . ASP A 1 92 ? 1.884 7.271 -6.909 1.00 92.88 92 ASP A C 1
ATOM 695 O O . ASP A 1 92 ? 2.357 7.066 -8.029 1.00 92.88 92 ASP A O 1
ATOM 699 N N . LEU A 1 93 ? 1.560 8.504 -6.507 1.00 91.94 93 LEU A N 1
ATOM 700 C CA . LEU A 1 93 ? 1.734 9.673 -7.367 1.00 91.94 93 LEU A CA 1
ATOM 701 C C . LEU A 1 93 ? 3.188 9.825 -7.840 1.00 91.94 93 LEU A C 1
ATOM 703 O O . LEU A 1 93 ? 3.429 10.186 -8.995 1.00 91.94 93 LEU A O 1
ATOM 707 N N . HIS A 1 94 ? 4.157 9.561 -6.964 1.00 90.00 94 HIS A N 1
ATOM 708 C CA . HIS A 1 94 ? 5.567 9.593 -7.332 1.00 90.00 94 HIS A CA 1
ATOM 709 C C . HIS A 1 94 ? 5.926 8.469 -8.317 1.00 90.00 94 HIS A C 1
ATOM 711 O O . HIS A 1 94 ? 6.517 8.757 -9.357 1.00 90.00 94 HIS A O 1
ATOM 717 N N . ALA A 1 95 ? 5.501 7.229 -8.056 1.00 88.88 95 ALA A N 1
ATOM 718 C CA . ALA A 1 95 ? 5.725 6.081 -8.938 1.00 88.88 95 ALA A CA 1
ATOM 719 C C . ALA A 1 95 ? 5.191 6.336 -10.358 1.00 88.88 95 ALA A C 1
ATOM 721 O O . ALA A 1 95 ? 5.914 6.157 -11.339 1.00 88.88 95 ALA A O 1
ATOM 722 N N . ARG A 1 96 ? 3.970 6.875 -10.474 1.00 89.12 96 ARG A N 1
ATOM 723 C CA . ARG A 1 96 ? 3.348 7.250 -11.757 1.00 89.12 96 ARG A CA 1
ATOM 724 C C . ARG A 1 96 ? 4.124 8.336 -12.502 1.00 89.12 96 ARG A C 1
ATOM 726 O O . ARG A 1 96 ? 4.267 8.273 -13.722 1.00 89.12 96 ARG A O 1
ATOM 733 N N . ARG A 1 97 ? 4.639 9.345 -11.791 1.00 89.88 97 ARG A N 1
ATOM 734 C CA . ARG A 1 97 ? 5.457 10.417 -12.393 1.00 89.88 97 ARG A CA 1
ATOM 735 C C . ARG A 1 97 ? 6.794 9.891 -12.903 1.00 89.88 97 ARG A C 1
ATOM 737 O O . ARG A 1 97 ? 7.221 10.282 -13.992 1.00 89.88 97 ARG A O 1
ATOM 744 N N . THR A 1 98 ? 7.433 9.010 -12.141 1.00 86.81 98 THR A N 1
ATOM 745 C CA . THR A 1 98 ? 8.664 8.332 -12.554 1.00 86.81 98 THR A CA 1
ATOM 746 C C . THR A 1 98 ? 8.406 7.471 -13.786 1.00 86.81 98 THR A C 1
ATOM 748 O O . THR A 1 98 ? 9.083 7.661 -14.794 1.00 86.81 98 THR A O 1
ATOM 751 N N . HIS A 1 99 ? 7.354 6.647 -13.770 1.00 87.62 99 HIS A N 1
ATOM 752 C CA . HIS A 1 99 ? 6.915 5.858 -14.924 1.00 87.62 99 HIS A CA 1
ATOM 753 C C . HIS A 1 99 ? 6.723 6.725 -16.177 1.00 87.62 99 HIS A C 1
ATOM 755 O O . HIS A 1 99 ? 7.334 6.482 -17.213 1.00 87.62 99 HIS A O 1
ATOM 761 N N . GLY A 1 100 ? 5.949 7.810 -16.067 1.00 86.56 100 GLY A N 1
ATOM 762 C CA . GLY A 1 100 ? 5.702 8.721 -17.185 1.00 86.56 100 GLY A CA 1
ATOM 763 C C . GLY A 1 100 ? 6.943 9.486 -17.660 1.00 86.56 100 GLY A C 1
ATOM 764 O O . GLY A 1 100 ? 6.957 9.999 -18.777 1.00 86.56 100 GLY A O 1
ATOM 765 N N . THR A 1 101 ? 7.983 9.607 -16.834 1.00 87.62 101 THR A N 1
ATOM 766 C CA . THR A 1 101 ? 9.272 10.190 -17.236 1.00 87.62 101 THR A CA 1
ATOM 767 C C . THR A 1 101 ? 10.115 9.172 -17.993 1.00 87.62 101 THR A C 1
ATOM 769 O O . THR A 1 101 ? 10.599 9.492 -19.074 1.00 87.62 101 THR A O 1
ATOM 772 N N . ILE A 1 102 ? 10.221 7.943 -17.481 1.00 85.69 102 ILE A N 1
ATOM 773 C CA . ILE A 1 102 ? 10.924 6.841 -18.152 1.00 85.69 102 ILE A CA 1
ATOM 774 C C . ILE A 1 102 ? 10.291 6.574 -19.520 1.00 85.69 102 ILE A C 1
ATOM 776 O O . ILE A 1 102 ? 10.998 6.577 -20.520 1.00 85.69 102 ILE A O 1
ATOM 780 N N . ASN A 1 103 ? 8.961 6.477 -19.595 1.00 83.56 103 ASN A N 1
ATOM 781 C CA . ASN A 1 103 ? 8.249 6.271 -20.858 1.00 83.56 103 ASN A CA 1
ATOM 782 C C . ASN A 1 103 ? 8.562 7.365 -21.901 1.00 83.56 103 ASN A C 1
ATOM 784 O O . ASN A 1 103 ? 8.786 7.071 -23.070 1.00 83.56 103 ASN A O 1
ATOM 788 N N . ARG A 1 104 ? 8.662 8.635 -21.482 1.00 85.44 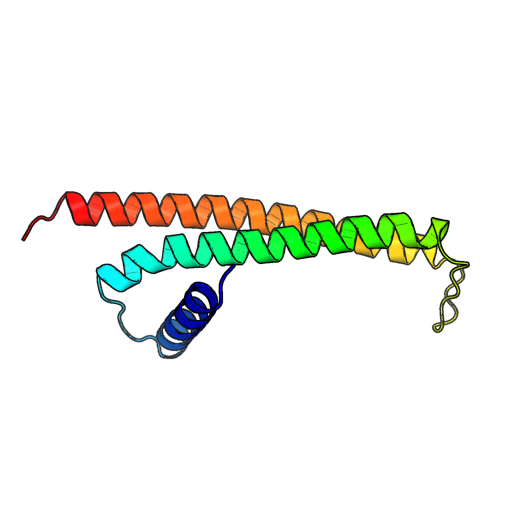104 ARG A N 1
ATOM 789 C CA . ARG A 1 104 ? 9.055 9.732 -22.386 1.00 85.44 104 ARG A CA 1
ATOM 790 C C . ARG A 1 104 ? 10.490 9.595 -22.903 1.00 85.44 104 ARG A C 1
ATOM 792 O O . ARG A 1 104 ? 10.738 9.944 -24.050 1.00 85.44 104 ARG A O 1
ATOM 799 N N . ILE A 1 105 ? 11.420 9.102 -22.084 1.00 83.94 105 ILE A N 1
ATOM 800 C CA . ILE A 1 105 ? 12.817 8.861 -22.490 1.00 83.94 105 ILE A CA 1
ATOM 801 C C . ILE A 1 105 ? 12.889 7.714 -23.504 1.00 83.94 105 ILE A C 1
ATOM 803 O O . ILE A 1 105 ? 13.554 7.852 -24.529 1.00 83.94 105 ILE A O 1
ATOM 807 N N . VAL A 1 106 ? 12.161 6.622 -23.245 1.00 78.25 106 VAL A N 1
ATOM 808 C CA . VAL A 1 106 ? 12.054 5.470 -24.156 1.00 78.25 106 VAL A CA 1
ATOM 809 C C . VAL A 1 106 ? 11.544 5.924 -25.524 1.00 78.25 106 VAL A C 1
ATOM 811 O O . VAL A 1 106 ? 12.170 5.657 -26.539 1.00 78.25 106 VAL A O 1
ATOM 814 N N . GLN A 1 107 ? 10.448 6.686 -25.558 1.00 76.94 107 GLN A N 1
ATOM 815 C CA . GLN A 1 107 ? 9.859 7.174 -26.811 1.00 76.94 107 GLN A CA 1
ATOM 816 C C . GLN A 1 107 ? 10.751 8.164 -27.574 1.00 76.94 107 GLN A C 1
ATOM 818 O O . GLN A 1 107 ? 10.643 8.268 -28.793 1.00 76.94 107 GLN A O 1
ATOM 823 N N . ALA A 1 108 ? 11.611 8.908 -26.875 1.00 72.44 108 ALA A N 1
ATOM 824 C CA . ALA A 1 108 ? 12.541 9.853 -27.489 1.00 72.44 108 ALA A CA 1
ATOM 825 C C . ALA A 1 108 ? 13.785 9.181 -28.097 1.00 72.44 108 ALA A C 1
ATOM 827 O O . ALA A 1 108 ? 14.525 9.840 -28.825 1.00 72.44 108 ALA A O 1
ATOM 828 N N . THR A 1 109 ? 14.005 7.894 -27.814 1.00 60.53 109 THR A N 1
ATOM 829 C CA . THR A 1 109 ? 15.162 7.125 -28.283 1.00 60.53 109 THR A CA 1
ATOM 830 C C . THR A 1 109 ? 14.668 5.907 -29.073 1.00 60.53 109 THR A C 1
ATOM 832 O O . THR A 1 109 ? 14.711 4.795 -28.552 1.00 60.53 109 THR A O 1
ATOM 8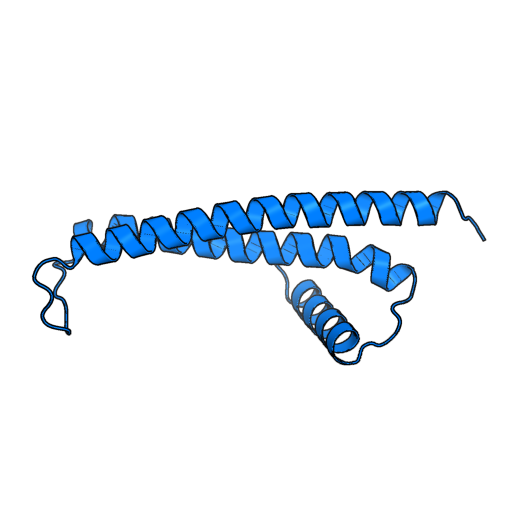35 N N . PRO A 1 110 ? 14.104 6.090 -30.284 1.00 55.81 110 PRO A N 1
ATOM 836 C CA . PRO A 1 110 ? 13.789 4.954 -31.138 1.00 55.81 110 PRO A CA 1
ATOM 837 C C . PRO A 1 110 ? 15.103 4.342 -31.645 1.00 55.81 110 PRO A C 1
ATOM 839 O O . PRO A 1 110 ? 16.002 5.091 -32.034 1.00 55.81 110 PRO A O 1
ATOM 842 N N . ASP A 1 111 ? 15.204 3.013 -31.598 1.00 58.75 111 ASP A N 1
ATOM 843 C CA . ASP A 1 111 ? 16.304 2.251 -32.212 1.00 58.75 111 ASP A CA 1
ATOM 844 C C . ASP A 1 111 ? 16.501 2.602 -33.700 1.00 58.75 111 ASP A C 1
ATOM 846 O O . ASP A 1 111 ? 15.484 2.769 -34.421 1.00 58.75 111 ASP A O 1
#

Radius of gyration: 19.67 Å; chains: 1; bounding box: 42×23×64 Å

Organism: NCBI:txid2248750

Secondary structure (DSSP, 8-state):
--HHHHHHHHHHHHHHHTTPPP-HHHHHHHHHHHHHHHHHHHHHHHHHHHHHHHHHHHS----TT--S-HHHHHHHHHHHHHHHHHHHHHHHHHHHHHHHHHHHHHHH---

Sequence (111 aa):
MDATTLARFNELAQAAAERRPLDLAELHEVGAVLSEVLQAVAAVAGHVESETAALGKRYALRDATGDPDPEARLAEVRERMRRVAEFLGRADLHARRTHGTINRIVQATPD